Protein AF-A0A553FF15-F1 (afdb_monomer_lite)

pLDDT: mean 80.16, std 20.89, range [35.91, 98.62]

Secondary structure (DSSP, 8-state):
----SSSSSHHHHHHHHHHHHHHHHHHHH-HHHHHHHHHHHTTS-HHHHHHHHHHHHHHHHHHHHHTTS-TTSHHHHHHHHHHHHHHHHHHHHHHTS-----HHHHHHHHHHHHH-HHHHHHHHHHSTTHHHHHHHHHHHHHHHHT-

Sequence (147 aa):
MSSNENDNINQGAASEDLEKWEKISRERVGDEKVDERLEQLAKLSMEETLELKAQADELNLVMAKTLGMDITSDEVQAVVKQYLDYTEMALSKLQNKEVVVDYDRFIAFANSIANDDEKRAAFEFVATGLADHFSKAMLHYAEQNLK

Radius of gyration: 18.37 Å; chains: 1; bounding box: 44×35×56 Å

Structure (mmCIF, N/CA/C/O backbone):
data_AF-A0A553FF15-F1
#
_entry.id   AF-A0A553FF15-F1
#
loop_
_atom_site.group_PDB
_atom_site.id
_atom_site.type_symbol
_atom_site.label_atom_id
_atom_site.label_alt_id
_atom_site.label_comp_id
_atom_site.label_asym_id
_atom_site.label_entity_id
_atom_site.label_seq_id
_atom_site.pdbx_PDB_ins_code
_atom_site.Cartn_x
_atom_site.Cartn_y
_atom_site.Cartn_z
_atom_site.occupancy
_atom_site.B_iso_or_equiv
_atom_site.auth_seq_id
_atom_site.auth_comp_id
_atom_site.auth_asym_id
_atom_site.auth_atom_id
_atom_site.pdbx_PDB_model_num
ATOM 1 N N . MET A 1 1 ? 19.377 23.831 -40.755 1.00 38.19 1 MET A N 1
ATOM 2 C CA . MET A 1 1 ? 20.297 22.780 -40.285 1.00 38.19 1 MET A CA 1
ATOM 3 C C . MET A 1 1 ? 20.159 22.724 -38.779 1.00 38.19 1 MET A C 1
ATOM 5 O O . MET A 1 1 ? 20.519 23.687 -38.117 1.00 38.19 1 MET A O 1
ATOM 9 N N . SER A 1 2 ? 19.502 21.674 -38.293 1.00 38.06 2 SER A N 1
ATOM 10 C CA . SER A 1 2 ? 19.379 21.341 -36.873 1.00 38.06 2 SER A CA 1
ATOM 11 C C . SER A 1 2 ? 20.702 20.791 -36.343 1.00 38.06 2 SER A C 1
ATOM 13 O O . SER A 1 2 ? 21.410 20.123 -37.095 1.00 38.06 2 SER A O 1
ATOM 15 N N . SER A 1 3 ? 21.002 21.054 -35.069 1.00 39.72 3 SER A N 1
ATOM 16 C CA . SER A 1 3 ? 21.046 20.031 -34.007 1.00 39.72 3 SER A CA 1
ATOM 17 C C . SER A 1 3 ? 22.033 20.376 -32.884 1.00 39.72 3 SER A C 1
ATOM 19 O O . SER A 1 3 ? 23.232 20.485 -33.105 1.00 39.72 3 SER A O 1
ATOM 21 N N . ASN A 1 4 ? 21.445 20.475 -31.689 1.00 45.28 4 ASN A N 1
ATOM 22 C CA . ASN A 1 4 ? 21.857 19.913 -30.397 1.00 45.28 4 ASN A CA 1
ATOM 23 C C . ASN A 1 4 ? 23.238 20.255 -29.815 1.00 45.28 4 ASN A C 1
ATOM 25 O O . ASN A 1 4 ? 24.210 19.543 -30.035 1.00 45.28 4 ASN A O 1
ATOM 29 N N . GLU A 1 5 ? 23.246 21.222 -28.892 1.00 41.03 5 GLU A N 1
ATOM 30 C CA . GLU A 1 5 ? 24.238 21.320 -27.803 1.00 41.03 5 GLU A CA 1
ATOM 31 C C . GLU A 1 5 ? 23.654 21.006 -26.406 1.00 41.03 5 GLU A C 1
ATOM 33 O O . GLU A 1 5 ? 24.385 21.008 -25.421 1.00 41.03 5 GLU A O 1
ATOM 38 N N . ASN A 1 6 ? 22.364 20.664 -26.285 1.00 41.06 6 ASN A N 1
ATOM 39 C CA . ASN A 1 6 ? 21.709 20.517 -24.974 1.00 41.06 6 ASN A CA 1
ATOM 40 C C . ASN A 1 6 ? 21.593 19.078 -24.431 1.00 41.06 6 ASN A C 1
ATOM 42 O O . ASN A 1 6 ? 21.095 18.903 -23.322 1.00 41.06 6 ASN A O 1
ATOM 46 N N . ASP A 1 7 ? 22.083 18.055 -25.136 1.00 41.44 7 ASP A N 1
ATOM 47 C CA . ASP A 1 7 ? 21.881 16.654 -24.714 1.00 41.44 7 ASP A CA 1
ATOM 48 C C . ASP A 1 7 ? 22.931 16.117 -23.719 1.00 41.44 7 ASP A C 1
ATOM 50 O O . ASP A 1 7 ? 22.757 15.025 -23.186 1.00 41.44 7 ASP A O 1
ATOM 54 N N . ASN A 1 8 ? 24.009 16.855 -23.416 1.00 41.06 8 ASN A N 1
ATOM 55 C CA . ASN A 1 8 ? 25.141 16.297 -22.652 1.00 41.06 8 ASN A CA 1
ATOM 56 C C . ASN A 1 8 ? 25.204 16.707 -21.164 1.00 41.06 8 ASN A C 1
ATOM 58 O O . ASN A 1 8 ? 26.040 16.211 -20.417 1.00 41.06 8 ASN A O 1
ATOM 62 N N . ILE A 1 9 ? 24.333 17.606 -20.696 1.00 45.31 9 ILE A N 1
ATOM 63 C CA . ILE A 1 9 ? 24.370 18.083 -19.295 1.00 45.31 9 ILE A CA 1
ATOM 64 C C . ILE A 1 9 ? 23.466 17.232 -18.385 1.00 45.31 9 ILE A C 1
ATOM 66 O O . ILE A 1 9 ? 23.725 17.106 -17.191 1.00 45.31 9 ILE A O 1
ATOM 70 N N . ASN A 1 10 ? 22.445 16.576 -18.946 1.00 41.66 10 ASN A N 1
ATOM 71 C CA . ASN A 1 10 ? 21.440 15.852 -18.163 1.00 41.66 10 ASN A CA 1
ATOM 72 C C . ASN A 1 10 ? 21.843 14.405 -17.802 1.00 41.66 10 ASN A C 1
ATOM 74 O O . ASN A 1 10 ? 21.203 13.777 -16.967 1.00 41.66 10 ASN A O 1
ATOM 78 N N . GLN A 1 11 ? 22.908 13.864 -18.410 1.00 39.44 11 GLN A N 1
ATOM 79 C CA . GLN A 1 11 ? 23.359 12.489 -18.147 1.00 39.44 11 GLN A CA 1
ATOM 80 C C . GLN A 1 11 ? 24.271 12.376 -16.912 1.00 39.44 11 GLN A C 1
ATOM 82 O O . GLN A 1 11 ? 24.204 11.372 -16.211 1.00 39.44 11 GLN A O 1
ATOM 87 N N . GLY A 1 12 ? 25.074 13.404 -16.606 1.00 35.91 12 GLY A N 1
ATOM 88 C CA . GLY A 1 12 ? 26.034 13.369 -15.489 1.00 35.91 12 GLY A CA 1
ATOM 89 C C . GLY A 1 12 ? 25.420 13.595 -14.101 1.00 35.91 12 GLY A C 1
ATOM 90 O O . GLY A 1 12 ? 25.876 13.012 -13.124 1.00 35.91 12 GLY A O 1
ATOM 91 N N . ALA A 1 13 ? 24.356 14.399 -14.005 1.00 42.31 13 ALA A N 1
ATOM 92 C CA . ALA A 1 13 ? 23.648 14.616 -12.738 1.00 42.31 13 ALA A CA 1
ATOM 93 C C . ALA A 1 13 ? 22.794 13.396 -12.345 1.00 42.31 13 ALA A C 1
ATOM 95 O O . ALA A 1 13 ? 22.738 13.018 -11.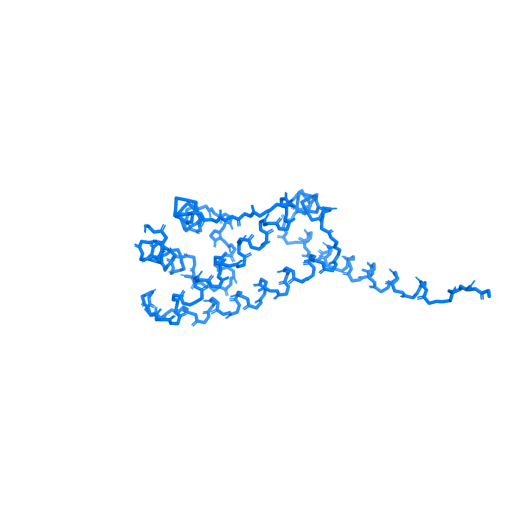178 1.00 42.31 13 ALA A O 1
ATOM 96 N N . ALA A 1 14 ? 22.188 12.732 -13.335 1.00 44.00 14 ALA A N 1
ATOM 97 C CA . ALA A 1 14 ? 21.383 11.534 -13.121 1.00 44.00 14 ALA A CA 1
ATOM 98 C C . ALA A 1 14 ? 22.220 10.332 -12.641 1.00 44.00 14 ALA A C 1
ATOM 100 O O . ALA A 1 14 ? 21.743 9.556 -11.816 1.00 44.00 14 ALA A O 1
ATOM 101 N N . SER A 1 15 ? 23.464 10.186 -13.118 1.00 49.81 15 SER A N 1
ATOM 102 C CA . SER A 1 15 ? 24.359 9.093 -12.709 1.00 49.81 15 SER A CA 1
ATOM 103 C C . SER A 1 15 ? 24.886 9.239 -11.279 1.00 49.81 15 SER A C 1
ATOM 105 O O . SER A 1 15 ? 24.986 8.246 -10.565 1.00 49.81 15 SER A O 1
ATOM 107 N N . GLU A 1 16 ? 25.188 10.461 -10.830 1.00 48.09 16 GLU A N 1
ATOM 108 C CA . GLU A 1 16 ? 25.693 10.687 -9.466 1.00 48.09 16 GLU A CA 1
ATOM 109 C C . GLU A 1 16 ? 24.617 10.491 -8.392 1.00 48.09 16 GLU A C 1
ATOM 111 O O . GLU A 1 16 ? 24.914 10.030 -7.285 1.00 48.09 16 GLU A O 1
ATOM 116 N N . ASP A 1 17 ? 23.366 10.834 -8.697 1.00 54.81 17 ASP A N 1
ATOM 117 C CA . ASP A 1 17 ? 22.257 10.588 -7.779 1.00 54.81 17 ASP A CA 1
ATOM 118 C C . ASP A 1 17 ? 21.894 9.098 -7.751 1.00 54.81 17 ASP A C 1
ATOM 120 O O . ASP A 1 17 ? 21.660 8.549 -6.673 1.00 54.81 17 ASP A O 1
ATOM 124 N N . LEU A 1 18 ? 21.962 8.414 -8.897 1.00 51.06 18 LEU A N 1
ATOM 125 C CA . LEU A 1 18 ? 21.832 6.959 -8.996 1.00 51.06 18 LEU A CA 1
ATOM 126 C C . LEU A 1 18 ? 22.833 6.217 -8.107 1.00 51.06 18 LEU A C 1
ATOM 128 O O . LEU A 1 18 ? 22.415 5.390 -7.303 1.00 51.06 18 LEU A O 1
ATOM 132 N N . GLU A 1 19 ? 24.124 6.544 -8.186 1.00 55.91 19 GLU A N 1
ATOM 133 C CA . GLU A 1 19 ? 25.160 5.884 -7.378 1.00 55.91 19 GLU A CA 1
ATOM 134 C C . GLU A 1 19 ? 24.963 6.116 -5.873 1.00 55.91 19 GLU A C 1
ATOM 136 O O . GLU A 1 19 ? 25.168 5.211 -5.059 1.00 55.91 19 GLU A O 1
ATOM 141 N N . LYS A 1 20 ? 24.522 7.315 -5.468 1.00 57.91 20 LYS A N 1
ATOM 142 C CA . LYS A 1 20 ? 24.212 7.607 -4.057 1.00 57.91 20 LYS A CA 1
ATOM 143 C C . LYS A 1 20 ? 23.011 6.802 -3.568 1.00 57.91 20 LYS A C 1
ATOM 145 O O . LYS A 1 20 ? 23.039 6.282 -2.452 1.00 57.91 20 LYS A O 1
ATOM 150 N N . TRP A 1 21 ? 21.969 6.685 -4.385 1.00 52.78 21 TRP A N 1
ATOM 151 C CA . TRP A 1 21 ? 20.760 5.937 -4.039 1.00 52.78 21 TRP A CA 1
ATOM 152 C C . TRP A 1 21 ? 20.976 4.428 -4.053 1.00 52.78 21 TRP A C 1
ATOM 154 O O . TRP A 1 21 ? 20.495 3.731 -3.158 1.00 52.78 21 TRP A O 1
ATOM 164 N N . GLU A 1 22 ? 21.745 3.936 -5.016 1.00 54.75 22 GLU A N 1
ATOM 165 C CA . GLU A 1 22 ? 22.196 2.556 -5.098 1.00 54.75 22 GLU A CA 1
ATOM 166 C C . GLU A 1 22 ? 23.009 2.186 -3.856 1.00 54.75 22 GLU A C 1
ATOM 168 O O . GLU A 1 22 ? 22.728 1.174 -3.217 1.00 54.75 22 GLU A O 1
ATOM 173 N N . LYS A 1 23 ? 23.926 3.056 -3.425 1.00 57.88 23 LYS A N 1
ATOM 174 C CA . LYS A 1 23 ? 24.710 2.854 -2.206 1.00 57.88 23 LYS A CA 1
ATOM 175 C C . LYS A 1 23 ? 23.845 2.805 -0.940 1.00 57.88 23 LYS A C 1
ATOM 177 O O . LYS A 1 23 ? 24.006 1.892 -0.136 1.00 57.88 23 LYS A O 1
ATOM 182 N N . ILE A 1 24 ? 22.885 3.722 -0.789 1.00 52.78 24 ILE A N 1
ATOM 183 C CA . ILE A 1 24 ? 21.960 3.745 0.364 1.00 52.78 24 ILE A CA 1
ATOM 184 C C . ILE A 1 24 ? 21.047 2.507 0.379 1.00 52.78 24 ILE A C 1
ATOM 186 O O . ILE A 1 24 ? 20.716 1.986 1.444 1.00 52.78 24 ILE A O 1
ATOM 190 N N . SER A 1 25 ? 20.628 2.025 -0.793 1.00 48.97 25 SER A N 1
ATOM 191 C CA . SER A 1 25 ? 19.770 0.842 -0.920 1.00 48.97 25 SER A CA 1
ATOM 192 C C . SER A 1 25 ? 20.545 -0.460 -0.666 1.00 48.97 25 SER A C 1
ATOM 194 O O . SER A 1 25 ? 20.088 -1.312 0.102 1.00 48.97 25 SER A O 1
ATOM 196 N N . ARG A 1 26 ? 21.758 -0.584 -1.227 1.00 51.75 26 ARG A N 1
ATOM 197 C CA . ARG A 1 26 ? 22.673 -1.724 -1.033 1.00 51.75 26 ARG A CA 1
ATOM 198 C C . ARG A 1 26 ? 23.114 -1.872 0.422 1.00 51.75 26 ARG A C 1
ATOM 200 O O . ARG A 1 26 ? 23.102 -2.982 0.946 1.00 51.75 26 ARG A O 1
ATOM 207 N N . GLU A 1 27 ? 23.398 -0.763 1.111 1.00 54.09 27 GLU A N 1
ATOM 208 C CA . GLU A 1 27 ? 23.737 -0.767 2.544 1.00 54.09 27 GLU A CA 1
ATOM 209 C C . GLU A 1 27 ? 2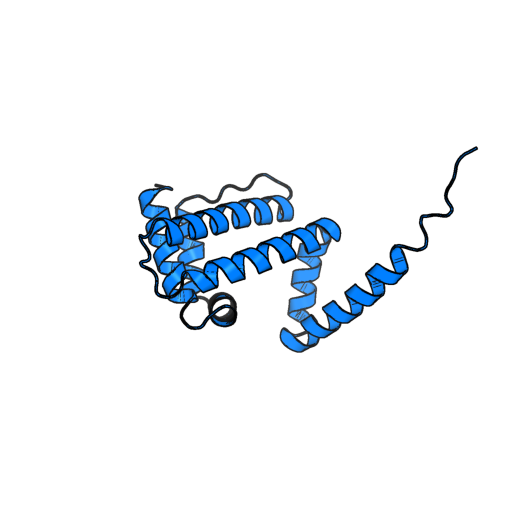2.592 -1.281 3.441 1.00 54.09 27 GLU A C 1
ATOM 211 O O . GLU A 1 27 ? 22.843 -1.709 4.567 1.00 54.09 27 GLU A O 1
ATOM 216 N N . ARG A 1 28 ? 21.339 -1.260 2.963 1.00 51.28 28 ARG A N 1
ATOM 217 C CA . ARG A 1 28 ? 20.150 -1.509 3.793 1.00 51.28 28 ARG A CA 1
ATOM 218 C C . ARG A 1 28 ? 19.439 -2.836 3.519 1.00 51.28 28 ARG A C 1
ATOM 220 O O . ARG A 1 28 ? 18.840 -3.383 4.441 1.00 51.28 28 ARG A O 1
ATOM 227 N N . VAL A 1 29 ? 19.450 -3.329 2.279 1.00 48.41 29 VAL A N 1
ATOM 228 C CA . VAL A 1 29 ? 18.623 -4.481 1.848 1.00 48.41 29 VAL A CA 1
ATOM 229 C C . VAL A 1 29 ? 19.465 -5.686 1.392 1.00 48.41 29 VAL A C 1
ATOM 231 O O . VAL A 1 29 ? 18.942 -6.797 1.317 1.00 48.41 29 VAL A O 1
ATOM 234 N N . GLY A 1 30 ? 20.772 -5.494 1.176 1.00 48.59 30 GLY A N 1
ATOM 235 C CA . GLY A 1 30 ? 21.684 -6.509 0.637 1.00 48.59 30 GLY A CA 1
ATOM 236 C C . GLY A 1 30 ? 21.647 -6.585 -0.896 1.00 48.59 30 GLY A C 1
ATOM 237 O O . GLY A 1 30 ? 20.590 -6.408 -1.503 1.00 48.59 30 GLY A O 1
ATOM 238 N N . ASP A 1 31 ? 22.810 -6.834 -1.510 1.00 49.19 31 ASP A N 1
ATOM 239 C CA . ASP A 1 31 ? 23.045 -6.717 -2.963 1.00 49.19 31 ASP A CA 1
ATOM 240 C C . ASP A 1 31 ? 22.069 -7.549 -3.824 1.00 49.19 31 ASP A C 1
ATOM 242 O O . ASP A 1 31 ? 21.513 -7.025 -4.784 1.00 49.19 31 ASP A O 1
ATOM 246 N N . GLU A 1 32 ? 21.760 -8.797 -3.449 1.00 48.12 32 GLU A N 1
ATOM 247 C CA . GLU A 1 32 ? 20.891 -9.686 -4.252 1.00 48.12 32 GLU A CA 1
ATOM 248 C C . GLU A 1 32 ? 19.453 -9.163 -4.424 1.00 48.12 32 GLU A C 1
ATOM 250 O O . GLU A 1 32 ? 18.853 -9.303 -5.487 1.00 48.12 32 GLU A O 1
ATOM 255 N N . LYS A 1 33 ? 18.886 -8.519 -3.396 1.00 51.66 33 LYS A N 1
ATOM 256 C CA . LYS A 1 33 ? 17.511 -7.988 -3.454 1.00 51.66 33 LYS A CA 1
ATOM 257 C C . LYS A 1 33 ? 17.424 -6.665 -4.211 1.00 51.66 33 LYS A C 1
ATOM 259 O O . LYS A 1 33 ? 16.346 -6.288 -4.678 1.00 51.66 33 LYS A O 1
ATOM 264 N N . VAL A 1 34 ? 18.538 -5.939 -4.301 1.00 53.94 34 VAL A N 1
ATOM 265 C CA . VAL A 1 34 ? 18.640 -4.728 -5.119 1.00 53.94 34 VAL A CA 1
ATOM 266 C C . VAL A 1 34 ? 18.629 -5.112 -6.596 1.00 53.94 34 VAL A C 1
ATOM 268 O O . VAL A 1 34 ? 17.887 -4.492 -7.353 1.00 53.94 34 VAL A O 1
ATOM 271 N N . ASP A 1 35 ? 19.327 -6.183 -6.976 1.00 48.25 35 ASP A N 1
ATOM 272 C CA . ASP A 1 35 ? 19.379 -6.668 -8.359 1.00 48.25 35 ASP A CA 1
ATOM 273 C C . ASP A 1 35 ? 18.006 -7.155 -8.870 1.00 48.25 35 ASP A C 1
ATOM 275 O O . ASP A 1 35 ? 17.582 -6.751 -9.952 1.00 48.25 35 ASP A O 1
ATOM 279 N N . GLU A 1 36 ? 17.231 -7.908 -8.075 1.00 52.44 36 GLU A N 1
ATOM 280 C CA . GLU A 1 36 ? 15.871 -8.334 -8.470 1.00 52.44 36 GLU A CA 1
ATOM 281 C C . GLU A 1 36 ? 14.885 -7.158 -8.605 1.00 52.44 36 GLU A C 1
ATOM 283 O O . GLU A 1 36 ? 14.046 -7.132 -9.514 1.00 52.44 36 GLU A O 1
ATOM 288 N N . ARG A 1 37 ? 14.977 -6.148 -7.724 1.00 53.03 37 ARG A N 1
ATOM 289 C CA . ARG A 1 37 ? 14.179 -4.919 -7.871 1.00 53.03 37 ARG A CA 1
ATOM 290 C C . ARG A 1 37 ? 14.624 -4.112 -9.085 1.00 53.03 37 ARG A C 1
ATOM 292 O O . ARG A 1 37 ? 13.768 -3.568 -9.776 1.00 53.03 37 ARG A O 1
ATOM 299 N N . LEU A 1 38 ? 15.925 -4.040 -9.359 1.00 51.34 38 LEU A N 1
ATOM 300 C CA . LEU A 1 38 ? 16.465 -3.358 -10.532 1.00 51.34 38 LEU A CA 1
ATOM 301 C C . LEU A 1 38 ? 16.049 -4.052 -11.832 1.00 51.34 38 LEU A C 1
ATOM 303 O O . LEU A 1 38 ? 15.706 -3.351 -12.774 1.00 51.34 38 LEU A O 1
ATOM 307 N N . GLU A 1 39 ? 15.970 -5.384 -11.893 1.00 55.56 39 GLU A N 1
ATOM 308 C CA . GLU A 1 39 ? 15.443 -6.100 -13.068 1.00 55.56 39 GLU A CA 1
ATOM 309 C C . GLU A 1 39 ? 13.953 -5.820 -13.322 1.00 55.56 39 GLU A C 1
ATOM 311 O O . GLU A 1 39 ? 13.522 -5.701 -14.474 1.00 55.56 39 GLU A O 1
ATOM 316 N N . GLN A 1 40 ? 13.147 -5.683 -12.263 1.00 52.44 40 GLN A N 1
ATOM 317 C CA . GLN A 1 40 ? 11.736 -5.301 -12.391 1.00 52.44 40 GLN A CA 1
ATOM 318 C C . GLN A 1 40 ? 11.574 -3.830 -12.800 1.00 52.44 40 GLN A C 1
ATOM 320 O O . GLN A 1 40 ? 10.706 -3.514 -13.616 1.00 52.44 40 GLN A O 1
ATOM 325 N N . LEU A 1 41 ? 12.437 -2.949 -12.285 1.00 54.56 41 LEU A N 1
ATOM 326 C CA . LEU A 1 41 ? 12.491 -1.528 -12.634 1.00 54.56 41 LEU A CA 1
ATOM 327 C C . LEU A 1 41 ? 13.149 -1.266 -13.996 1.00 54.56 41 LEU A C 1
ATOM 329 O O . LEU A 1 41 ? 12.849 -0.253 -14.609 1.00 54.56 41 LEU A O 1
ATOM 333 N N . ALA A 1 42 ? 13.961 -2.186 -14.528 1.00 56.84 42 ALA A N 1
ATOM 334 C CA . ALA A 1 42 ? 14.604 -2.060 -15.841 1.00 56.84 42 ALA A CA 1
ATOM 335 C C . ALA A 1 42 ? 13.600 -2.014 -17.006 1.00 56.84 42 ALA A C 1
ATOM 337 O O . ALA A 1 42 ? 13.960 -1.653 -18.127 1.00 56.84 42 ALA A O 1
ATOM 338 N N . LYS A 1 43 ? 12.338 -2.386 -16.755 1.00 65.62 43 LYS A N 1
ATOM 339 C CA . LYS A 1 43 ? 11.229 -2.249 -17.711 1.00 65.62 43 LYS A CA 1
ATOM 340 C C . LYS A 1 43 ? 10.563 -0.873 -17.676 1.00 65.62 43 LYS A C 1
ATOM 342 O O . LYS A 1 43 ? 9.814 -0.563 -18.598 1.00 65.62 43 LYS A O 1
ATOM 347 N N . LEU A 1 44 ? 10.805 -0.086 -16.631 1.00 70.62 44 LEU A N 1
ATOM 348 C CA . LEU A 1 44 ? 10.295 1.269 -16.470 1.00 70.62 44 LEU A CA 1
ATOM 349 C C . LEU A 1 44 ? 11.384 2.274 -16.833 1.00 70.62 44 LEU A C 1
ATOM 351 O O . LEU A 1 44 ? 12.577 2.032 -16.649 1.00 70.62 44 LEU A O 1
ATOM 355 N N . SER A 1 45 ? 10.976 3.436 -17.333 1.00 80.00 45 SER A N 1
ATOM 356 C CA . SER A 1 45 ? 11.906 4.556 -17.434 1.00 80.00 45 SER A CA 1
ATOM 357 C C . SER A 1 45 ? 12.327 5.041 -16.037 1.00 80.00 45 SER A C 1
ATOM 359 O O . SER A 1 45 ? 11.658 4.797 -15.026 1.00 80.00 45 SER A O 1
ATOM 361 N N . MET A 1 46 ? 13.452 5.758 -15.973 1.00 76.38 46 MET A N 1
ATOM 362 C CA . MET A 1 46 ? 13.899 6.396 -14.731 1.00 76.38 46 MET A CA 1
ATOM 363 C C . MET A 1 46 ? 12.841 7.358 -14.183 1.00 76.38 46 MET A C 1
ATOM 365 O O . MET A 1 46 ? 12.573 7.371 -12.987 1.00 76.38 46 MET A O 1
ATOM 369 N N . GLU A 1 47 ? 12.220 8.131 -15.073 1.00 79.38 47 GLU A N 1
ATOM 370 C CA . GLU A 1 47 ? 11.144 9.061 -14.736 1.00 79.38 47 GLU A CA 1
ATOM 371 C C . GLU A 1 47 ? 9.981 8.329 -14.058 1.00 79.38 47 GLU A C 1
ATOM 373 O O . GLU A 1 47 ? 9.621 8.663 -12.934 1.00 79.38 47 GLU A O 1
ATOM 378 N N . GLU A 1 48 ? 9.491 7.241 -14.655 1.00 81.19 48 GLU A N 1
ATOM 379 C CA . GLU A 1 48 ? 8.407 6.442 -14.072 1.00 81.19 48 GLU A CA 1
ATOM 380 C C . GLU A 1 48 ? 8.788 5.807 -12.732 1.00 81.19 48 GLU A C 1
ATOM 382 O O . GLU A 1 48 ? 7.956 5.695 -11.833 1.00 81.19 48 GLU A O 1
ATOM 387 N N . THR A 1 49 ? 10.045 5.397 -12.577 1.00 80.44 49 THR A N 1
ATOM 388 C CA . THR A 1 49 ? 10.540 4.837 -11.315 1.00 80.44 49 THR A CA 1
ATOM 389 C C . THR A 1 49 ? 10.553 5.890 -10.205 1.00 80.44 49 THR A C 1
ATOM 391 O O . THR A 1 49 ? 10.129 5.614 -9.079 1.00 80.44 49 THR A O 1
ATOM 394 N N . LEU A 1 50 ? 11.016 7.104 -10.512 1.00 81.50 50 LEU A N 1
ATOM 395 C CA . LEU 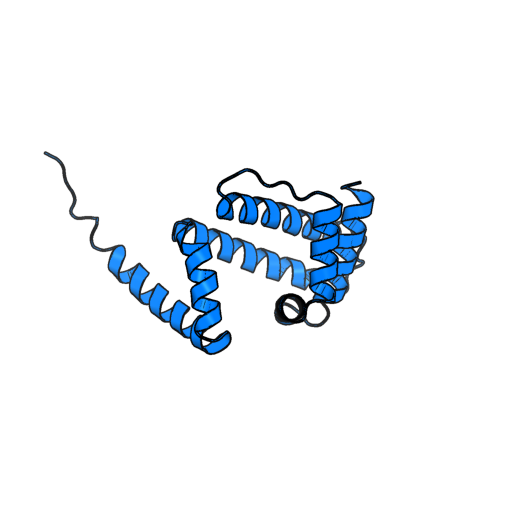A 1 50 ? 11.033 8.221 -9.568 1.00 81.50 50 LEU A CA 1
ATOM 396 C C . LEU A 1 50 ? 9.616 8.684 -9.216 1.00 81.50 50 LEU A C 1
ATOM 398 O O . LEU A 1 50 ? 9.345 8.951 -8.045 1.00 81.50 50 LEU A O 1
ATOM 402 N N . GLU A 1 51 ? 8.703 8.715 -10.187 1.00 86.88 51 GLU A N 1
ATOM 403 C CA . GLU A 1 51 ? 7.287 9.021 -9.958 1.00 86.88 51 GLU A CA 1
ATOM 404 C C . GLU A 1 51 ? 6.626 8.006 -9.022 1.00 86.88 51 GLU A C 1
ATOM 406 O O . GLU A 1 51 ? 5.988 8.397 -8.043 1.00 86.88 51 GLU A O 1
ATOM 411 N N . LEU A 1 52 ? 6.813 6.704 -9.274 1.00 87.19 52 LEU A N 1
ATOM 412 C CA . LEU A 1 52 ? 6.275 5.647 -8.412 1.00 87.19 52 LEU A CA 1
ATOM 413 C C . LEU A 1 52 ? 6.799 5.771 -6.983 1.00 87.19 52 LEU A C 1
ATOM 415 O O . LEU A 1 52 ? 6.038 5.625 -6.029 1.00 87.19 52 LEU A O 1
ATOM 419 N N . LYS A 1 53 ? 8.090 6.079 -6.829 1.00 85.25 53 LYS A N 1
ATOM 420 C CA . LYS A 1 53 ? 8.691 6.301 -5.515 1.00 85.25 53 LYS A CA 1
ATOM 421 C C . LYS A 1 53 ? 8.080 7.508 -4.806 1.00 85.25 53 LYS A C 1
ATOM 423 O O . LYS A 1 53 ? 7.704 7.380 -3.647 1.00 85.25 53 LYS A O 1
ATOM 428 N N . ALA A 1 54 ? 7.966 8.650 -5.483 1.00 85.44 54 ALA A N 1
ATOM 429 C CA . ALA A 1 54 ? 7.401 9.859 -4.890 1.00 85.44 54 ALA A CA 1
ATOM 430 C C . ALA A 1 54 ? 5.959 9.626 -4.411 1.00 85.44 54 ALA A C 1
ATOM 432 O O . ALA A 1 54 ? 5.622 9.962 -3.277 1.00 85.44 54 ALA A O 1
ATOM 433 N N . GLN A 1 55 ? 5.140 8.961 -5.230 1.00 89.75 55 GLN A N 1
ATOM 434 C CA . GLN A 1 55 ? 3.772 8.602 -4.852 1.00 89.75 55 GLN A CA 1
ATOM 435 C C . GLN A 1 55 ? 3.731 7.610 -3.684 1.00 89.75 55 GLN A C 1
ATOM 437 O O . GLN A 1 55 ? 2.904 7.758 -2.786 1.00 89.75 55 GLN A O 1
ATOM 442 N N . ALA A 1 56 ? 4.632 6.623 -3.653 1.00 88.19 56 ALA A N 1
ATOM 443 C CA . ALA A 1 56 ? 4.735 5.692 -2.533 1.00 88.19 56 ALA A CA 1
ATOM 444 C C . ALA A 1 56 ? 5.133 6.400 -1.228 1.00 88.19 56 ALA A C 1
ATOM 446 O O . ALA A 1 56 ? 4.573 6.105 -0.174 1.00 88.19 56 ALA A O 1
ATOM 447 N N . ASP A 1 57 ? 6.077 7.343 -1.289 1.00 85.81 57 ASP A N 1
ATOM 448 C CA . ASP A 1 57 ? 6.525 8.118 -0.132 1.00 85.81 57 ASP A CA 1
ATOM 449 C C . ASP A 1 57 ? 5.392 9.009 0.409 1.00 85.81 57 ASP A C 1
ATOM 451 O O . ASP A 1 57 ? 5.150 9.038 1.618 1.00 85.81 57 ASP A O 1
ATOM 455 N N . GLU A 1 58 ? 4.633 9.668 -0.470 1.00 90.12 58 GLU A N 1
ATOM 456 C CA . GLU A 1 58 ? 3.438 10.426 -0.083 1.00 90.12 58 GLU A CA 1
ATOM 457 C C . GLU A 1 58 ? 2.369 9.526 0.546 1.00 90.12 58 GLU A C 1
ATOM 459 O O . GLU A 1 58 ? 1.845 9.839 1.620 1.00 90.12 58 GLU A O 1
ATOM 464 N N . LEU A 1 59 ? 2.087 8.377 -0.070 1.00 92.50 59 LEU A N 1
ATOM 465 C CA . LEU A 1 59 ? 1.116 7.418 0.443 1.00 92.50 59 LEU A CA 1
ATOM 466 C C . LEU A 1 59 ? 1.531 6.876 1.816 1.00 92.50 59 LEU A C 1
ATOM 468 O O . LEU A 1 59 ? 0.695 6.795 2.711 1.00 92.50 59 LEU A O 1
ATOM 472 N N . ASN A 1 60 ? 2.817 6.586 2.033 1.00 89.94 60 ASN A N 1
ATOM 473 C CA . ASN A 1 60 ? 3.344 6.169 3.335 1.00 89.94 60 ASN A CA 1
ATOM 474 C C . ASN A 1 60 ? 3.086 7.220 4.421 1.00 89.94 60 ASN A C 1
ATOM 476 O O . ASN A 1 60 ? 2.655 6.878 5.523 1.00 89.94 60 ASN A O 1
ATOM 480 N N . LEU A 1 61 ? 3.293 8.504 4.114 1.00 90.44 61 LEU A N 1
ATOM 481 C CA . LEU A 1 61 ? 3.015 9.592 5.055 1.00 90.44 61 LEU A CA 1
ATOM 482 C C . LEU A 1 61 ? 1.528 9.692 5.399 1.00 90.44 61 LEU A C 1
ATOM 484 O O . LEU A 1 61 ? 1.181 10.019 6.535 1.00 90.44 61 LEU A O 1
ATOM 488 N N . VAL A 1 62 ? 0.647 9.450 4.431 1.00 93.06 62 VAL A N 1
ATOM 489 C CA . VAL A 1 62 ? -0.801 9.484 4.651 1.00 93.06 62 VAL A CA 1
ATOM 490 C C . VAL A 1 62 ? -1.264 8.246 5.427 1.00 93.06 62 VAL A C 1
ATOM 492 O O . VAL A 1 62 ? -2.007 8.399 6.392 1.00 93.06 62 VAL A O 1
ATOM 495 N N . MET A 1 63 ? -0.762 7.053 5.098 1.00 94.75 63 MET A N 1
ATOM 496 C CA . MET A 1 63 ? -1.027 5.818 5.849 1.00 94.75 63 MET A CA 1
ATOM 497 C C . MET A 1 63 ? -0.574 5.928 7.307 1.00 94.75 63 MET A C 1
ATOM 499 O O . MET A 1 63 ? -1.316 5.566 8.211 1.00 94.75 63 MET A O 1
ATOM 503 N N . ALA A 1 64 ? 0.604 6.498 7.575 1.00 93.56 64 ALA A N 1
ATOM 504 C CA . ALA A 1 64 ? 1.072 6.698 8.947 1.00 93.56 64 ALA A CA 1
ATOM 505 C C . ALA A 1 64 ? 0.099 7.550 9.785 1.00 93.56 64 ALA A C 1
ATOM 507 O O . ALA A 1 64 ? -0.073 7.305 10.979 1.00 93.56 64 ALA A O 1
ATOM 508 N N . LYS A 1 65 ? -0.562 8.537 9.164 1.00 94.88 65 LYS A N 1
ATOM 509 C CA . LYS A 1 65 ? -1.525 9.421 9.840 1.00 94.88 65 LYS A CA 1
ATOM 510 C C . LYS A 1 65 ? -2.830 8.721 10.206 1.00 94.88 65 LYS A C 1
ATOM 512 O O . LYS A 1 65 ? -3.532 9.241 11.067 1.00 94.88 65 LYS A O 1
ATOM 517 N N . THR A 1 66 ? -3.159 7.582 9.595 1.00 95.56 66 THR A N 1
ATOM 518 C CA . THR A 1 66 ? -4.374 6.833 9.950 1.00 95.56 66 THR A CA 1
ATOM 519 C C . THR A 1 66 ? -4.213 6.049 11.247 1.00 95.56 66 THR A C 1
ATOM 521 O O . THR A 1 66 ? -5.201 5.618 11.837 1.00 95.56 66 THR A O 1
ATOM 524 N N . LEU A 1 67 ? -2.980 5.859 11.724 1.00 93.94 67 LEU A N 1
ATOM 525 C CA . LEU A 1 67 ? -2.718 5.059 12.908 1.00 93.94 67 LEU A CA 1
ATOM 526 C C . LEU A 1 67 ? -3.429 5.644 14.141 1.00 93.94 67 LEU A C 1
ATOM 528 O O . LEU A 1 67 ? -3.233 6.799 14.513 1.00 93.94 67 LEU A O 1
ATOM 532 N N . GLY A 1 68 ? -4.249 4.815 14.790 1.00 91.75 68 GLY A N 1
ATOM 533 C CA . GLY A 1 68 ? -5.066 5.208 15.943 1.00 91.75 68 GLY A CA 1
ATOM 534 C C . GLY A 1 68 ? -6.453 5.754 15.586 1.00 91.75 68 GLY A C 1
ATOM 535 O O . GLY A 1 68 ? -7.258 5.957 16.493 1.00 91.75 68 GLY A O 1
ATOM 536 N N . MET A 1 69 ? -6.755 5.947 14.300 1.00 97.44 69 MET A N 1
ATOM 537 C CA . MET A 1 69 ? -8.113 6.218 13.825 1.00 97.44 69 MET A CA 1
ATOM 538 C C . MET A 1 69 ? -8.939 4.926 13.764 1.00 97.44 69 MET A C 1
ATOM 540 O O . MET A 1 69 ? -8.398 3.816 13.798 1.00 97.44 69 MET A O 1
ATOM 544 N N . ASP A 1 70 ? -10.263 5.066 13.688 1.00 98.00 70 ASP A N 1
ATOM 545 C CA . ASP A 1 70 ? -11.151 3.924 13.468 1.00 98.00 70 ASP A CA 1
ATOM 546 C C . ASP A 1 70 ? -10.947 3.380 12.050 1.00 98.00 70 ASP A C 1
ATOM 548 O O . ASP A 1 70 ? -10.973 4.132 11.079 1.00 98.00 70 ASP A O 1
ATOM 552 N N . ILE A 1 71 ? -10.769 2.064 11.922 1.00 97.88 71 ILE A N 1
ATOM 553 C CA . ILE A 1 71 ? -10.560 1.417 10.626 1.00 97.88 71 ILE A CA 1
ATOM 554 C C . ILE A 1 71 ? -11.740 1.617 9.677 1.00 97.88 71 ILE A C 1
ATOM 556 O O . ILE A 1 71 ? -11.539 1.533 8.471 1.00 97.88 71 ILE A O 1
ATOM 560 N N . THR A 1 72 ? -12.948 1.869 10.189 1.00 97.94 72 THR A N 1
ATOM 561 C CA . THR A 1 72 ? -14.140 2.103 9.363 1.00 97.94 72 THR A CA 1
ATOM 562 C C . THR A 1 72 ? -14.398 3.584 9.097 1.00 97.94 72 THR A C 1
ATOM 564 O O . THR A 1 72 ? -15.437 3.908 8.529 1.00 97.94 72 THR A O 1
ATOM 567 N N . SER A 1 73 ? -13.524 4.495 9.543 1.00 98.12 73 SER A N 1
ATOM 568 C CA . SER A 1 73 ? -13.717 5.926 9.298 1.00 98.12 73 SER A CA 1
ATOM 569 C C . SER A 1 73 ? -13.539 6.253 7.816 1.00 98.12 73 SER A C 1
ATOM 571 O O . SER A 1 73 ? -12.742 5.615 7.120 1.00 98.12 73 SER A O 1
ATOM 573 N N . ASP A 1 74 ? -14.254 7.275 7.344 1.00 97.94 74 ASP A N 1
ATOM 574 C CA . ASP A 1 74 ? -14.165 7.735 5.956 1.00 97.94 74 ASP A CA 1
ATOM 575 C C . ASP A 1 74 ? -12.721 8.106 5.587 1.00 97.94 74 ASP A C 1
ATOM 577 O O . ASP A 1 74 ? -12.267 7.820 4.481 1.00 97.94 74 ASP A O 1
ATOM 581 N N . GLU A 1 75 ? -11.967 8.686 6.525 1.00 97.81 75 GLU A N 1
ATOM 582 C CA . GLU A 1 75 ? -10.559 9.022 6.335 1.00 97.81 75 GLU A CA 1
ATOM 583 C C . GLU A 1 75 ? -9.703 7.775 6.112 1.00 97.81 75 GLU A C 1
ATOM 585 O O . GLU A 1 75 ? -8.958 7.723 5.135 1.00 97.81 75 GLU A O 1
ATOM 590 N N . VAL A 1 76 ? -9.812 6.753 6.968 1.00 98.38 76 VAL A N 1
ATOM 591 C CA . VAL A 1 76 ? -9.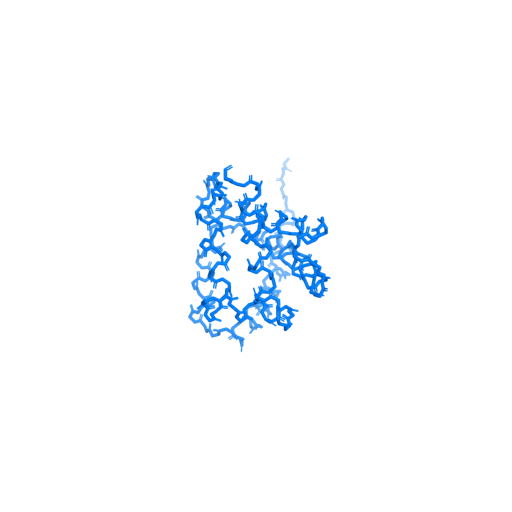020 5.524 6.802 1.00 98.38 76 VAL A CA 1
ATOM 592 C C . VAL A 1 76 ? -9.414 4.801 5.515 1.00 98.38 76 VAL A C 1
ATOM 594 O O . VAL A 1 76 ? -8.545 4.374 4.754 1.00 98.38 76 VAL A O 1
ATOM 597 N N . GLN A 1 77 ? -10.710 4.719 5.218 1.00 98.62 77 GLN A N 1
ATOM 598 C CA . GLN A 1 77 ? -11.212 4.054 4.016 1.00 98.62 77 GLN A CA 1
ATOM 599 C C . GLN A 1 77 ? -10.824 4.795 2.727 1.00 98.62 77 GLN A C 1
ATOM 601 O O . GLN A 1 77 ? -10.521 4.153 1.718 1.00 98.62 77 GLN A O 1
ATOM 606 N N . ALA A 1 78 ? -10.729 6.128 2.753 1.00 98.38 78 ALA A N 1
ATOM 607 C CA . ALA A 1 78 ? -10.197 6.904 1.636 1.00 98.38 78 ALA A CA 1
ATOM 608 C C . ALA A 1 78 ? -8.714 6.595 1.372 1.00 98.38 78 ALA A C 1
ATOM 610 O O . ALA A 1 78 ? -8.311 6.482 0.215 1.00 98.38 78 ALA A O 1
ATOM 611 N N . VAL A 1 79 ? -7.906 6.408 2.420 1.00 98.31 79 VAL A N 1
ATOM 612 C CA . VAL A 1 79 ? -6.487 6.035 2.275 1.00 98.31 79 VAL A CA 1
ATOM 613 C C . VAL A 1 79 ? -6.334 4.602 1.767 1.00 98.31 79 VAL A C 1
ATOM 615 O O . VAL A 1 79 ? -5.489 4.341 0.913 1.00 98.31 79 VAL A O 1
ATOM 618 N N . VAL A 1 80 ? -7.184 3.676 2.217 1.00 98.50 80 VAL A N 1
ATOM 619 C CA . VAL A 1 80 ? -7.222 2.311 1.670 1.00 98.50 80 VAL A CA 1
ATOM 620 C C . VAL A 1 80 ? -7.555 2.326 0.178 1.00 98.50 80 VAL A C 1
ATOM 622 O O . VAL A 1 80 ? -6.894 1.635 -0.599 1.00 98.50 80 VAL A O 1
ATOM 625 N N . LYS A 1 81 ? -8.517 3.155 -0.247 1.00 98.25 81 LYS A N 1
ATOM 626 C CA . LYS A 1 81 ? -8.802 3.350 -1.671 1.00 98.25 81 LYS A CA 1
ATOM 627 C C . LYS A 1 81 ? -7.585 3.902 -2.421 1.00 98.25 81 LYS A C 1
ATOM 629 O O . LYS A 1 81 ? -7.246 3.377 -3.473 1.00 98.25 81 LYS A O 1
ATOM 634 N N . GLN A 1 82 ? -6.907 4.921 -1.887 1.00 97.88 82 GLN A N 1
ATOM 635 C CA . GLN A 1 82 ? -5.688 5.461 -2.510 1.00 97.88 82 GLN A CA 1
ATOM 636 C C . GLN A 1 82 ? -4.601 4.388 -2.661 1.00 97.88 82 GLN A C 1
ATOM 638 O O . GLN A 1 82 ? -3.922 4.341 -3.683 1.00 97.88 82 GLN A O 1
ATOM 643 N N . TYR A 1 83 ? -4.465 3.492 -1.680 1.00 97.69 83 TYR A N 1
ATOM 644 C CA . TYR A 1 83 ? -3.545 2.360 -1.761 1.00 97.69 83 TYR A CA 1
ATOM 645 C C . TYR A 1 83 ? -3.935 1.350 -2.847 1.00 97.69 83 TYR A C 1
ATOM 647 O O . TYR A 1 83 ? -3.058 0.862 -3.565 1.00 97.69 83 TYR A O 1
ATOM 655 N N . LEU A 1 84 ? -5.228 1.051 -3.001 1.00 97.75 84 LEU A N 1
ATOM 656 C CA . LEU A 1 84 ? -5.737 0.224 -4.098 1.00 97.75 84 LEU A CA 1
ATOM 657 C C . LEU A 1 84 ? -5.430 0.867 -5.459 1.00 97.75 84 LEU A C 1
ATOM 659 O O . LEU A 1 84 ? -4.785 0.225 -6.286 1.00 97.75 84 LEU A O 1
ATOM 663 N N . ASP A 1 85 ? -5.793 2.139 -5.642 1.00 97.12 85 ASP A N 1
ATOM 664 C CA . ASP A 1 85 ? -5.565 2.891 -6.884 1.00 97.12 85 ASP A CA 1
ATOM 665 C C . ASP A 1 85 ? -4.063 2.915 -7.248 1.00 97.12 85 ASP A C 1
ATOM 667 O O . ASP A 1 85 ? -3.674 2.635 -8.385 1.00 97.12 85 ASP A O 1
ATOM 671 N N . TYR A 1 86 ? -3.193 3.189 -6.265 1.00 96.00 86 TYR A N 1
ATOM 672 C CA . TYR A 1 86 ? -1.738 3.144 -6.441 1.00 96.00 86 TYR A CA 1
ATOM 673 C C . TYR A 1 86 ? -1.256 1.742 -6.836 1.00 96.00 86 TYR A C 1
ATOM 675 O O . TYR A 1 86 ? -0.428 1.600 -7.736 1.00 96.00 86 TYR A O 1
ATOM 683 N N . THR A 1 87 ? -1.777 0.697 -6.191 1.00 94.19 87 THR A N 1
ATOM 684 C CA . THR A 1 87 ? -1.384 -0.692 -6.462 1.00 94.19 87 THR A CA 1
ATOM 685 C C . THR A 1 87 ? -1.764 -1.111 -7.881 1.00 94.19 87 THR A C 1
ATOM 687 O O . THR A 1 87 ? -0.947 -1.710 -8.581 1.00 94.19 87 THR A O 1
ATOM 690 N N . GLU A 1 88 ? -2.971 -0.777 -8.334 1.00 95.69 88 GLU A N 1
ATOM 691 C CA . GLU A 1 88 ? -3.430 -1.035 -9.702 1.00 95.69 88 GLU A CA 1
ATOM 692 C C . GLU A 1 88 ? -2.579 -0.295 -10.731 1.00 95.69 88 GLU A C 1
ATOM 694 O O . GLU A 1 88 ? -2.096 -0.903 -11.691 1.00 95.69 88 GLU A O 1
ATOM 699 N N . MET A 1 89 ? -2.311 0.993 -10.503 1.00 94.75 89 MET A N 1
ATOM 700 C CA . MET A 1 89 ? -1.460 1.799 -11.376 1.00 94.75 89 MET A CA 1
ATOM 701 C C . MET A 1 89 ? -0.028 1.241 -11.443 1.00 94.75 89 MET A C 1
ATOM 703 O O . MET A 1 89 ? 0.508 1.044 -12.538 1.00 94.75 89 MET A O 1
ATOM 707 N N . ALA A 1 90 ? 0.592 0.953 -10.295 1.00 90.50 90 ALA A N 1
ATOM 708 C CA . ALA A 1 90 ? 1.954 0.432 -10.224 1.00 90.50 90 ALA A CA 1
ATOM 709 C C . ALA A 1 90 ? 2.067 -0.942 -10.899 1.00 90.50 90 ALA A C 1
ATOM 711 O O . ALA A 1 90 ? 2.967 -1.166 -11.709 1.00 90.50 90 ALA A O 1
ATOM 712 N N . LEU A 1 91 ? 1.123 -1.854 -10.637 1.00 90.25 91 LEU A N 1
ATOM 713 C CA . LEU A 1 91 ? 1.083 -3.157 -11.303 1.00 90.25 91 LEU A CA 1
ATOM 714 C C . LEU A 1 91 ? 0.847 -3.020 -12.806 1.00 90.25 91 LEU A C 1
ATOM 716 O O . LEU A 1 91 ? 1.451 -3.768 -13.574 1.00 90.25 91 LEU A O 1
ATOM 720 N N . SER A 1 92 ? 0.008 -2.074 -13.227 1.00 92.19 92 SER A N 1
ATOM 721 C CA . SER A 1 92 ? -0.271 -1.857 -14.644 1.00 92.19 92 SER A CA 1
ATOM 722 C C . SER A 1 92 ? 0.973 -1.402 -15.401 1.00 92.19 92 SER A C 1
ATOM 724 O O . SER A 1 92 ? 1.286 -1.942 -16.464 1.00 92.19 92 SER A O 1
ATOM 726 N N . LYS A 1 93 ? 1.735 -0.470 -14.811 1.00 88.88 93 LYS A N 1
ATOM 727 C CA . LYS A 1 93 ? 3.035 -0.025 -15.332 1.00 88.88 93 LYS A CA 1
ATOM 728 C C . LYS A 1 93 ? 4.036 -1.181 -15.397 1.00 88.88 93 LYS A C 1
ATOM 730 O O . LYS A 1 93 ? 4.588 -1.455 -16.458 1.00 88.88 93 LYS A O 1
ATOM 735 N N . LEU A 1 94 ? 4.208 -1.923 -14.302 1.00 85.50 94 LEU A N 1
ATOM 736 C CA . LEU A 1 94 ? 5.165 -3.037 -14.224 1.00 85.50 94 LEU A CA 1
ATOM 737 C C . LEU A 1 94 ? 4.847 -4.188 -15.192 1.00 85.50 94 LEU A C 1
ATOM 739 O O . LEU A 1 94 ? 5.752 -4.870 -15.677 1.00 85.50 94 LEU A O 1
ATOM 743 N N . GLN A 1 95 ? 3.563 -4.434 -15.461 1.00 86.75 95 GLN A N 1
ATOM 744 C CA . GLN A 1 95 ? 3.114 -5.515 -16.343 1.00 86.75 95 GLN A CA 1
ATOM 745 C C . GLN A 1 95 ? 2.863 -5.059 -17.783 1.00 86.75 95 GLN A C 1
ATOM 747 O O . GLN A 1 95 ? 2.559 -5.903 -18.628 1.00 86.75 95 GLN A O 1
ATOM 752 N N . ASN A 1 96 ? 2.987 -3.757 -18.060 1.00 87.75 96 ASN A N 1
ATOM 753 C CA . ASN A 1 96 ? 2.653 -3.131 -19.337 1.00 87.75 96 ASN A CA 1
ATOM 754 C C . ASN A 1 96 ? 1.268 -3.555 -19.873 1.00 87.75 96 ASN A C 1
ATOM 756 O O . ASN A 1 96 ? 1.100 -3.888 -21.048 1.00 87.75 96 ASN A O 1
ATOM 760 N N . LYS A 1 97 ? 0.279 -3.620 -18.978 1.00 91.56 97 LYS A N 1
ATOM 761 C CA . LYS A 1 97 ? -1.127 -3.923 -19.279 1.00 91.56 97 LYS A CA 1
ATOM 762 C C . LYS A 1 97 ? -2.008 -3.386 -18.164 1.00 91.56 97 LYS A C 1
ATOM 764 O O . LYS A 1 97 ? -1.541 -3.263 -17.042 1.00 91.56 97 LYS A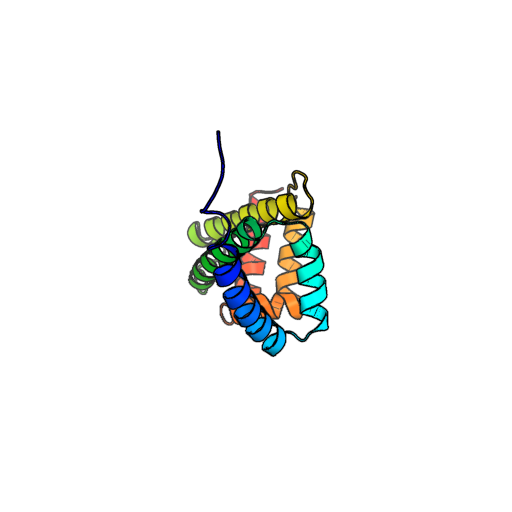 O 1
ATOM 769 N N . GLU A 1 98 ? -3.279 -3.138 -18.446 1.00 94.88 98 GLU A N 1
ATOM 770 C CA . GLU A 1 98 ? -4.238 -2.780 -17.402 1.00 94.88 98 GLU A CA 1
ATOM 771 C C . GLU A 1 98 ? -4.374 -3.922 -16.380 1.00 94.88 98 GLU A C 1
ATOM 773 O O . GLU A 1 98 ? -4.582 -5.088 -16.738 1.00 94.88 98 GLU A O 1
ATOM 778 N N . VAL A 1 99 ? -4.208 -3.583 -15.103 1.00 94.25 99 VAL A N 1
ATOM 779 C CA . VAL A 1 99 ? -4.360 -4.487 -13.967 1.00 94.25 99 VAL A CA 1
ATOM 780 C C . VAL A 1 99 ? -5.406 -3.908 -13.031 1.00 94.25 99 VAL A C 1
ATOM 782 O O . VAL A 1 99 ? -5.184 -2.869 -12.422 1.00 94.25 99 VAL A O 1
ATOM 785 N N . VAL A 1 100 ? -6.500 -4.648 -12.876 1.00 95.12 100 VAL A N 1
ATOM 786 C CA . VAL A 1 100 ? -7.511 -4.420 -11.842 1.00 95.12 100 VAL A CA 1
ATOM 787 C C . VAL A 1 100 ? -7.285 -5.436 -10.726 1.00 95.12 100 VAL A C 1
ATOM 789 O O . VAL A 1 100 ? -6.985 -6.610 -10.985 1.00 95.12 100 VAL A O 1
ATOM 792 N N . VAL A 1 101 ? -7.368 -4.983 -9.482 1.00 94.94 101 VAL A N 1
ATOM 793 C CA . VAL A 1 101 ? -7.230 -5.822 -8.296 1.00 94.94 101 VAL A CA 1
ATOM 794 C C . VAL A 1 101 ? -8.630 -6.136 -7.783 1.00 94.94 101 VAL A C 1
ATOM 796 O O . VAL A 1 101 ? -9.313 -5.295 -7.210 1.00 94.94 101 VAL A O 1
ATOM 799 N N . ASP A 1 102 ? -9.058 -7.373 -8.016 1.00 95.88 102 ASP A N 1
ATOM 800 C CA . ASP A 1 102 ? -10.341 -7.872 -7.532 1.00 95.88 102 ASP A CA 1
ATOM 801 C C . ASP A 1 102 ? -10.343 -8.131 -6.016 1.00 95.88 102 ASP A C 1
ATOM 803 O O . ASP A 1 102 ? -9.316 -8.050 -5.332 1.00 95.88 102 ASP A O 1
ATOM 807 N N . TYR A 1 103 ? -11.528 -8.456 -5.497 1.00 97.50 103 TYR A N 1
ATOM 808 C CA . TYR A 1 103 ? -11.759 -8.775 -4.093 1.00 97.50 103 TYR A CA 1
ATOM 809 C C . TYR A 1 103 ? -10.759 -9.804 -3.544 1.00 97.50 103 TYR A C 1
ATOM 811 O O . TYR A 1 103 ? -10.063 -9.522 -2.567 1.00 97.50 103 TYR A O 1
ATOM 819 N N . ASP A 1 104 ? -10.635 -10.971 -4.182 1.00 97.50 104 ASP A N 1
ATOM 820 C CA . ASP A 1 104 ? -9.796 -12.066 -3.680 1.00 97.50 104 ASP A CA 1
ATOM 821 C C . ASP A 1 104 ? -8.318 -11.665 -3.640 1.00 97.50 104 ASP A C 1
ATOM 823 O O . ASP A 1 104 ? -7.600 -11.947 -2.671 1.00 97.50 104 ASP A O 1
ATOM 827 N N . ARG A 1 105 ? -7.853 -10.947 -4.667 1.00 96.81 105 ARG A N 1
ATOM 828 C CA . ARG A 1 105 ? -6.482 -10.447 -4.723 1.00 96.81 105 ARG A CA 1
ATOM 829 C C . ARG A 1 105 ? -6.227 -9.356 -3.686 1.00 96.81 105 ARG A C 1
ATOM 831 O O . ARG A 1 105 ? -5.155 -9.353 -3.076 1.00 96.81 105 ARG A O 1
ATOM 838 N N . PHE A 1 106 ? -7.188 -8.466 -3.446 1.00 97.69 106 PHE A N 1
ATOM 839 C CA . PHE A 1 106 ? -7.052 -7.420 -2.432 1.00 97.69 106 PHE A CA 1
ATOM 840 C C . PHE A 1 106 ? -7.021 -8.002 -1.012 1.00 97.69 106 PHE A C 1
ATOM 842 O O . PHE A 1 106 ? -6.173 -7.614 -0.204 1.00 97.69 106 PHE A O 1
ATOM 849 N N . ILE A 1 107 ? -7.854 -9.012 -0.731 1.00 97.81 107 ILE A N 1
ATOM 850 C CA . ILE A 1 107 ? -7.812 -9.787 0.519 1.00 97.81 107 ILE A CA 1
ATOM 851 C C . ILE A 1 107 ? -6.448 -10.471 0.689 1.00 97.81 107 ILE A C 1
ATOM 853 O O . ILE A 1 107 ? -5.862 -10.434 1.774 1.00 97.81 107 ILE A O 1
ATOM 857 N N . ALA A 1 108 ? -5.900 -11.069 -0.374 1.00 96.69 108 ALA A N 1
ATOM 858 C CA . ALA A 1 108 ? -4.576 -11.685 -0.326 1.00 96.69 108 ALA A CA 1
ATOM 859 C C . ALA A 1 108 ? -3.474 -10.662 0.006 1.00 96.69 108 ALA A C 1
ATOM 861 O O . ALA A 1 108 ? -2.584 -10.958 0.807 1.00 96.69 108 ALA A O 1
ATOM 862 N N . PHE A 1 109 ? -3.546 -9.445 -0.545 1.00 95.62 109 PHE A N 1
ATOM 863 C CA . PHE A 1 109 ? -2.631 -8.363 -0.177 1.00 95.62 109 PHE A CA 1
ATOM 864 C C . PHE A 1 109 ? -2.764 -7.972 1.292 1.00 95.62 109 PHE A C 1
ATOM 866 O O . PHE A 1 109 ? -1.753 -7.996 1.999 1.00 95.62 109 PHE A O 1
ATOM 873 N N . ALA A 1 110 ? -3.985 -7.716 1.766 1.00 97.44 110 ALA A N 1
ATOM 874 C CA . ALA A 1 110 ? -4.253 -7.371 3.160 1.00 97.44 110 ALA A CA 1
ATOM 875 C C . ALA A 1 110 ? -3.693 -8.426 4.126 1.00 97.44 110 ALA A C 1
ATOM 877 O O . ALA A 1 110 ? -2.974 -8.099 5.071 1.00 97.44 110 ALA A O 1
ATOM 878 N N . ASN A 1 111 ? -3.948 -9.707 3.851 1.00 96.44 111 ASN A N 1
ATOM 879 C CA . ASN A 1 111 ? -3.441 -10.809 4.667 1.00 96.44 111 ASN A CA 1
ATOM 880 C C . ASN A 1 111 ? -1.917 -10.910 4.614 1.00 96.44 111 ASN A C 1
ATOM 882 O O . ASN A 1 111 ? -1.287 -11.202 5.627 1.00 96.44 111 ASN A O 1
ATOM 886 N N . SER A 1 112 ? -1.309 -10.659 3.455 1.00 95.44 112 SER A N 1
ATOM 887 C CA . SER A 1 112 ? 0.145 -10.719 3.334 1.00 95.44 112 SER A CA 1
ATOM 888 C C . SER A 1 112 ? 0.846 -9.622 4.140 1.00 95.44 112 SER A C 1
ATOM 890 O O . SER A 1 112 ? 1.892 -9.887 4.708 1.00 95.44 112 SER A O 1
ATOM 892 N N . ILE A 1 113 ? 0.254 -8.433 4.292 1.00 95.75 113 ILE A N 1
ATOM 893 C CA . ILE A 1 113 ? 0.820 -7.370 5.143 1.00 95.75 113 ILE A CA 1
ATOM 894 C C . ILE A 1 113 ? 0.917 -7.814 6.610 1.00 95.75 113 ILE A C 1
ATOM 896 O O . ILE A 1 113 ? 1.871 -7.462 7.298 1.00 95.75 113 ILE A O 1
ATOM 900 N N . ALA A 1 114 ? -0.049 -8.599 7.089 1.00 91.44 114 ALA A N 1
ATOM 901 C CA . ALA A 1 114 ? -0.068 -9.067 8.472 1.00 91.44 114 ALA A CA 1
ATOM 902 C C . ALA A 1 114 ? 0.803 -10.314 8.714 1.00 91.44 114 ALA A C 1
ATOM 904 O O . ALA A 1 114 ? 1.333 -10.465 9.815 1.00 91.44 114 ALA A O 1
ATOM 905 N N . ASN A 1 115 ? 0.930 -11.196 7.712 1.00 91.25 115 ASN A N 1
ATOM 906 C CA . ASN A 1 115 ? 1.459 -12.557 7.886 1.00 91.25 115 ASN A CA 1
ATOM 907 C C . ASN A 1 115 ? 2.791 -12.840 7.173 1.00 91.25 115 ASN A C 1
ATOM 909 O O . ASN A 1 115 ? 3.418 -13.851 7.474 1.00 91.25 115 ASN A O 1
ATOM 913 N N . ASP A 1 116 ? 3.201 -12.013 6.211 1.00 94.38 116 ASP A N 1
ATOM 914 C CA . ASP A 1 116 ? 4.504 -12.135 5.554 1.00 94.38 116 ASP A CA 1
ATOM 915 C C . ASP A 1 116 ? 5.507 -11.199 6.233 1.00 94.38 116 ASP A C 1
ATOM 917 O O . ASP A 1 116 ? 5.272 -9.993 6.310 1.00 94.38 116 ASP A O 1
ATOM 921 N N . ASP A 1 117 ? 6.619 -11.747 6.728 1.00 90.31 117 ASP A N 1
ATOM 922 C CA . ASP A 1 117 ? 7.590 -10.999 7.537 1.00 90.31 117 ASP A CA 1
ATOM 923 C C . ASP A 1 117 ? 8.177 -9.791 6.793 1.00 90.31 117 ASP A C 1
ATOM 925 O O . ASP A 1 117 ? 8.373 -8.728 7.388 1.00 90.31 117 ASP A O 1
ATOM 929 N N . GLU A 1 118 ? 8.433 -9.922 5.487 1.00 88.31 118 GLU A N 1
ATOM 930 C CA . GLU A 1 118 ? 9.012 -8.843 4.685 1.00 88.31 118 GLU A CA 1
ATOM 931 C C . GLU A 1 118 ? 8.004 -7.713 4.469 1.00 88.31 118 GLU A C 1
ATOM 933 O O . GLU A 1 118 ? 8.318 -6.539 4.695 1.00 88.31 118 GLU A O 1
ATOM 938 N N . LYS A 1 119 ? 6.771 -8.050 4.082 1.00 87.81 119 LYS A N 1
ATOM 939 C CA . LYS A 1 119 ? 5.714 -7.046 3.914 1.00 87.81 119 LYS A CA 1
ATOM 940 C C . LYS A 1 119 ? 5.351 -6.395 5.234 1.00 87.81 119 LYS A C 1
ATOM 942 O O . LYS A 1 119 ? 5.211 -5.174 5.285 1.00 87.81 119 LYS A O 1
ATOM 947 N N . ARG A 1 120 ? 5.256 -7.177 6.308 1.00 93.88 120 ARG A N 1
ATOM 948 C CA . ARG A 1 120 ? 5.005 -6.652 7.646 1.00 93.88 120 ARG A CA 1
ATOM 949 C C . ARG A 1 120 ? 6.073 -5.634 8.025 1.00 93.88 120 ARG A C 1
ATOM 951 O O . ARG A 1 120 ? 5.735 -4.511 8.391 1.00 93.88 120 ARG A O 1
ATOM 958 N N . ALA A 1 121 ? 7.351 -5.986 7.875 1.00 89.38 121 ALA A N 1
ATOM 959 C CA . ALA A 1 121 ? 8.460 -5.089 8.184 1.00 89.38 121 ALA A CA 1
ATOM 960 C C . ALA A 1 121 ? 8.404 -3.778 7.381 1.00 89.38 121 ALA A C 1
ATOM 962 O O . ALA A 1 121 ? 8.723 -2.721 7.924 1.00 89.38 121 ALA A O 1
ATOM 963 N N . ALA A 1 122 ? 7.961 -3.816 6.120 1.00 87.38 122 ALA A N 1
ATOM 964 C CA . ALA A 1 122 ? 7.808 -2.611 5.305 1.00 87.38 122 ALA A CA 1
ATOM 965 C C . ALA A 1 122 ? 6.765 -1.633 5.876 1.00 87.38 122 ALA A C 1
ATOM 967 O O . ALA A 1 122 ? 7.022 -0.432 5.924 1.00 87.38 122 ALA A O 1
ATOM 968 N N . PHE A 1 123 ? 5.622 -2.131 6.355 1.00 92.69 123 PHE A N 1
ATOM 969 C CA . PHE A 1 123 ? 4.589 -1.290 6.971 1.00 92.69 123 PHE A CA 1
ATOM 970 C C . PHE A 1 123 ? 4.979 -0.834 8.384 1.00 92.69 123 PHE A C 1
ATOM 972 O O . PHE A 1 123 ? 4.769 0.323 8.738 1.00 92.69 123 PHE A O 1
ATOM 979 N N . GLU A 1 124 ? 5.605 -1.704 9.176 1.00 92.56 124 GLU A N 1
ATOM 980 C CA . GLU A 1 124 ? 6.105 -1.362 10.517 1.00 92.56 124 GLU A CA 1
ATOM 981 C C . GLU A 1 124 ? 7.229 -0.312 10.476 1.00 92.56 124 GLU A C 1
ATOM 983 O O . GLU A 1 124 ? 7.373 0.481 11.407 1.00 92.56 124 GLU A O 1
ATOM 988 N N . PHE A 1 125 ? 8.002 -0.266 9.385 1.00 90.62 125 PHE A N 1
ATOM 989 C CA . PHE A 1 125 ? 9.002 0.777 9.149 1.00 90.62 125 PHE A CA 1
ATOM 990 C C . PHE A 1 125 ? 8.370 2.164 8.967 1.00 90.62 125 PHE A C 1
ATOM 992 O O . PHE A 1 125 ? 8.972 3.164 9.354 1.00 90.62 125 PHE A O 1
ATOM 999 N N . VAL A 1 126 ? 7.170 2.232 8.385 1.00 89.06 126 VAL A N 1
ATOM 1000 C CA . VAL A 1 126 ? 6.436 3.492 8.203 1.00 89.06 126 VAL A CA 1
ATOM 1001 C C . VAL A 1 126 ? 5.891 3.984 9.544 1.00 89.06 126 VAL A C 1
ATOM 1003 O O . VAL A 1 126 ? 6.100 5.142 9.904 1.00 89.06 126 VAL A O 1
ATOM 1006 N N . ALA A 1 127 ? 5.221 3.110 10.298 1.00 89.56 127 ALA A N 1
ATOM 1007 C CA . ALA A 1 127 ? 4.818 3.379 11.674 1.00 89.56 127 ALA A CA 1
ATOM 1008 C C . ALA A 1 127 ? 4.555 2.072 12.435 1.00 89.56 127 ALA A C 1
ATOM 1010 O O . ALA A 1 127 ? 3.925 1.151 11.916 1.00 89.56 127 ALA A O 1
ATOM 1011 N N . THR A 1 128 ? 4.982 2.010 13.699 1.00 94.88 128 THR A N 1
ATOM 1012 C CA . THR A 1 128 ? 4.759 0.832 14.548 1.00 94.88 128 THR A CA 1
ATOM 1013 C C . THR A 1 128 ? 3.265 0.558 14.745 1.00 94.88 128 THR A C 1
ATOM 1015 O O . THR A 1 128 ? 2.522 1.434 15.178 1.00 94.88 128 THR A O 1
ATOM 1018 N N . GLY A 1 129 ? 2.830 -0.670 14.464 1.00 94.56 129 GLY A N 1
ATOM 1019 C CA . GLY A 1 129 ? 1.438 -1.118 14.512 1.00 94.56 129 GLY A CA 1
ATOM 1020 C C . GLY A 1 129 ? 0.639 -0.854 13.231 1.00 94.56 129 GLY A C 1
ATOM 1021 O O . GLY A 1 129 ? -0.531 -1.240 13.155 1.00 94.56 129 GLY A O 1
ATOM 1022 N N . LEU A 1 130 ? 1.244 -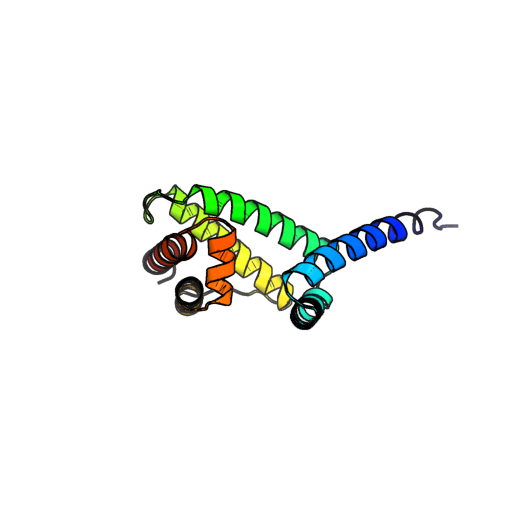0.230 12.213 1.00 95.69 130 LEU A N 1
ATOM 1023 C CA . LEU A 1 130 ? 0.556 0.089 10.962 1.00 95.69 130 LEU A CA 1
ATOM 1024 C C . LEU A 1 130 ? 0.173 -1.163 10.175 1.00 95.69 130 LEU A C 1
ATOM 1026 O O . LEU A 1 130 ? -0.910 -1.188 9.600 1.00 95.69 130 LEU A O 1
ATOM 1030 N N . ALA A 1 131 ? 1.009 -2.205 10.175 1.00 96.62 131 ALA A N 1
ATOM 1031 C CA . ALA A 1 131 ? 0.742 -3.427 9.416 1.00 96.62 131 ALA A CA 1
ATOM 1032 C C . ALA A 1 131 ? -0.617 -4.047 9.791 1.00 96.62 131 ALA A C 1
ATOM 1034 O O . ALA A 1 131 ? -1.458 -4.292 8.925 1.00 96.62 131 ALA A O 1
ATOM 1035 N N . ASP A 1 132 ? -0.874 -4.223 11.090 1.00 97.62 132 ASP A N 1
ATOM 1036 C CA . ASP A 1 132 ? -2.127 -4.812 11.576 1.00 97.62 132 ASP A CA 1
ATOM 1037 C C . ASP A 1 132 ? -3.322 -3.870 11.402 1.00 97.62 132 ASP A C 1
ATOM 1039 O O . ASP A 1 132 ? -4.422 -4.315 11.065 1.00 97.62 132 ASP A O 1
ATOM 1043 N N . HIS A 1 133 ? -3.128 -2.571 11.651 1.00 98.06 133 HIS A N 1
ATOM 1044 C CA . HIS A 1 133 ? -4.177 -1.566 11.482 1.00 98.06 133 HIS A CA 1
ATOM 1045 C C . HIS A 1 133 ? -4.630 -1.486 10.018 1.00 98.06 133 HIS A C 1
ATOM 1047 O O . HIS A 1 133 ? -5.822 -1.595 9.726 1.00 98.06 133 HIS A O 1
ATOM 1053 N N . PHE A 1 134 ? -3.676 -1.358 9.097 1.00 97.81 134 PHE A N 1
ATOM 1054 C CA . PHE A 1 134 ? -3.953 -1.170 7.681 1.00 97.81 134 PHE A CA 1
ATOM 1055 C C . PHE A 1 134 ? -4.472 -2.450 7.022 1.00 97.81 134 PHE A C 1
ATOM 1057 O O . PHE A 1 134 ? -5.433 -2.391 6.261 1.00 97.81 134 PHE A O 1
ATOM 1064 N N . SER A 1 135 ? -3.939 -3.621 7.395 1.00 98.31 135 SER A N 1
ATOM 1065 C CA . SER A 1 135 ? -4.481 -4.917 6.963 1.00 98.31 135 SER A CA 1
ATOM 1066 C C . SER A 1 135 ? -5.975 -5.044 7.295 1.00 98.31 135 SER A C 1
ATOM 1068 O O . SER A 1 135 ? -6.783 -5.355 6.421 1.00 98.31 135 SER A O 1
ATOM 1070 N N . LYS A 1 136 ? -6.385 -4.712 8.528 1.00 98.50 136 LYS A N 1
ATOM 1071 C CA . LYS A 1 136 ? -7.804 -4.743 8.930 1.00 98.50 136 LYS A CA 1
ATOM 1072 C C . LYS A 1 136 ? -8.658 -3.742 8.155 1.00 98.50 136 LYS A C 1
ATOM 1074 O O . LYS A 1 136 ? -9.770 -4.082 7.756 1.00 98.50 136 LYS A O 1
ATOM 1079 N N . ALA A 1 137 ? -8.147 -2.532 7.931 1.00 98.50 137 ALA A N 1
ATOM 1080 C CA . ALA A 1 137 ? -8.845 -1.519 7.148 1.00 98.50 137 ALA A CA 1
ATOM 1081 C C . ALA A 1 137 ? -9.053 -1.959 5.686 1.00 98.50 137 ALA A C 1
ATOM 1083 O O . ALA A 1 137 ? -10.139 -1.759 5.143 1.00 98.50 137 ALA A O 1
ATOM 1084 N N . MET A 1 138 ? -8.060 -2.624 5.082 1.00 98.50 138 MET A N 1
ATOM 1085 C CA . MET A 1 138 ? -8.161 -3.211 3.740 1.00 98.50 138 MET A CA 1
ATOM 1086 C C . MET A 1 138 ? -9.201 -4.330 3.664 1.00 98.50 138 MET A C 1
ATOM 1088 O O . MET A 1 138 ? -10.004 -4.345 2.733 1.00 98.50 138 MET A O 1
ATOM 1092 N N . LEU A 1 139 ? -9.227 -5.240 4.645 1.00 98.44 139 LEU A N 1
ATOM 1093 C CA . LEU A 1 139 ? -10.240 -6.301 4.710 1.00 98.44 139 LEU A CA 1
ATOM 1094 C C . LEU A 1 139 ? -11.656 -5.713 4.802 1.00 98.44 139 LEU A C 1
ATOM 1096 O O . LEU A 1 139 ? -12.561 -6.179 4.112 1.00 98.44 139 LEU A O 1
ATOM 1100 N N . HIS A 1 140 ? -11.844 -4.666 5.613 1.00 98.25 140 HIS A N 1
ATOM 1101 C CA . HIS A 1 140 ? -13.124 -3.966 5.696 1.00 98.25 140 HIS A CA 1
ATOM 1102 C C . HIS A 1 140 ? -13.513 -3.334 4.353 1.00 98.25 140 HIS A C 1
ATOM 1104 O O . HIS A 1 140 ? -14.624 -3.561 3.876 1.00 98.25 140 HIS A O 1
ATOM 1110 N N . TYR A 1 141 ? -12.593 -2.604 3.714 1.00 98.44 141 TYR A N 1
ATOM 1111 C CA . TYR A 1 141 ? -12.842 -1.968 2.419 1.00 98.44 141 TYR A CA 1
ATOM 1112 C C . TYR A 1 141 ? -13.264 -2.981 1.353 1.00 98.44 141 TYR A C 1
ATOM 1114 O O . TYR A 1 141 ? -14.227 -2.734 0.625 1.00 98.44 141 TYR A O 1
ATOM 1122 N N . ALA A 1 142 ? -12.571 -4.123 1.289 1.00 97.81 142 ALA A N 1
ATOM 1123 C CA . ALA A 1 142 ? -12.854 -5.194 0.342 1.00 97.81 142 ALA A CA 1
ATOM 1124 C C . ALA A 1 142 ? -14.303 -5.685 0.466 1.00 97.81 142 ALA A C 1
ATOM 1126 O O . ALA A 1 142 ? -15.024 -5.740 -0.527 1.00 97.81 142 ALA A O 1
ATOM 1127 N N . GLU A 1 143 ? -14.741 -5.985 1.691 1.00 97.25 143 GLU A N 1
ATOM 1128 C CA . GLU A 1 143 ? -16.093 -6.483 1.973 1.00 97.25 143 GLU A CA 1
ATOM 1129 C C . GLU A 1 143 ? -17.187 -5.460 1.651 1.00 97.25 143 GLU A C 1
ATOM 1131 O O . GLU A 1 143 ? -18.297 -5.851 1.301 1.00 97.25 143 GLU A O 1
ATOM 1136 N N . GLN A 1 144 ? -16.896 -4.161 1.777 1.00 96.75 144 GLN A N 1
ATOM 1137 C CA . GLN A 1 144 ? -17.880 -3.106 1.519 1.00 96.75 144 GLN A CA 1
ATOM 1138 C C . GLN A 1 144 ? -17.940 -2.659 0.053 1.00 96.75 144 GLN A C 1
ATOM 1140 O O . GLN A 1 144 ? -18.992 -2.198 -0.383 1.00 96.75 144 GLN A O 1
ATOM 1145 N N . ASN A 1 145 ? -16.835 -2.752 -0.696 1.00 96.06 145 ASN A N 1
ATOM 1146 C CA . ASN A 1 145 ? -16.710 -2.065 -1.988 1.00 96.06 145 ASN A CA 1
ATOM 1147 C C . ASN A 1 145 ? -16.342 -2.965 -3.171 1.00 96.06 145 ASN A C 1
ATOM 1149 O O . ASN A 1 145 ? -16.589 -2.568 -4.307 1.00 96.06 145 ASN A O 1
ATOM 1153 N N . LEU A 1 146 ? -15.726 -4.128 -2.941 1.00 93.56 146 LEU A N 1
ATOM 1154 C CA . LEU A 1 146 ? -15.183 -4.968 -4.021 1.00 93.56 146 LEU A CA 1
ATOM 1155 C C . LEU A 1 146 ? -15.965 -6.272 -4.238 1.00 93.56 146 LEU A C 1
ATOM 1157 O O . LEU A 1 146 ? -15.613 -7.045 -5.127 1.00 93.56 146 LEU A O 1
ATOM 1161 N N . LYS A 1 147 ? -16.989 -6.522 -3.420 1.00 85.25 147 LYS A N 1
ATOM 1162 C CA . LYS A 1 147 ? -17.783 -7.754 -3.406 1.00 85.25 147 LYS A CA 1
ATOM 1163 C C . LYS A 1 147 ? -19.043 -7.671 -4.263 1.00 85.25 147 LYS A C 1
ATOM 1165 O O . LYS A 1 147 ? -19.649 -6.580 -4.326 1.00 85.25 147 LYS A O 1
#

Foldseek 3Di:
DDDDPPPPPVPVVVVVVVVVVLVVCCVPPNDVVSVVVVVLCVLPDPVVVVVLVVLVVVLLQLLQVCPPPDLPDPSNLVSLVSVQVSVQVVVCSSVVHRDHQALVNLLVVLVCLVPPPVNVVVSVVSPNPSSVSSSVSSNVSSVVPRD